Protein AF-A0A261BEY6-F1 (afdb_monomer)

pLDDT: mean 80.37, std 12.98, range [45.97, 94.19]

Structure (mmCIF, N/CA/C/O backbone):
data_AF-A0A261BEY6-F1
#
_entry.id   AF-A0A261BEY6-F1
#
loop_
_atom_site.group_PDB
_atom_site.id
_atom_site.type_symbol
_atom_site.label_atom_id
_atom_site.label_alt_id
_atom_site.label_comp_id
_atom_site.label_asym_id
_atom_site.label_entity_id
_atom_site.label_seq_id
_atom_site.pdbx_PDB_ins_code
_atom_site.Cartn_x
_atom_site.Cartn_y
_atom_site.Cartn_z
_atom_site.occupancy
_atom_site.B_iso_or_equiv
_atom_site.auth_seq_id
_atom_site.auth_comp_id
_atom_site.auth_asym_id
_atom_site.auth_atom_id
_atom_site.pdbx_PDB_model_num
ATOM 1 N N . MET A 1 1 ? -3.373 -12.268 23.195 1.00 57.97 1 MET A N 1
ATOM 2 C CA . MET A 1 1 ? -2.615 -11.014 22.974 1.00 57.97 1 MET A CA 1
ATOM 3 C C . MET A 1 1 ? -1.355 -11.220 22.127 1.00 57.97 1 MET A C 1
ATOM 5 O O . MET A 1 1 ? -1.166 -10.446 21.202 1.00 57.97 1 MET A O 1
ATOM 9 N N . HIS A 1 2 ? -0.559 -12.280 22.334 1.00 72.69 2 HIS A N 1
ATOM 10 C CA . HIS A 1 2 ? 0.654 -12.537 21.528 1.00 72.69 2 HIS A CA 1
ATOM 11 C C . HIS A 1 2 ? 0.420 -12.769 20.025 1.00 72.69 2 HIS A C 1
ATOM 13 O O . HIS A 1 2 ? 1.142 -12.208 19.209 1.00 72.69 2 HIS A O 1
ATOM 19 N N . LYS A 1 3 ? -0.611 -13.535 19.634 1.00 75.81 3 LYS A N 1
ATOM 20 C CA . LYS A 1 3 ? -0.891 -13.818 18.211 1.00 75.81 3 LYS A CA 1
ATOM 21 C C . LYS A 1 3 ? -1.160 -12.552 17.384 1.00 75.81 3 LYS A C 1
ATOM 23 O O . LYS A 1 3 ? -0.671 -12.435 16.272 1.00 75.81 3 LYS 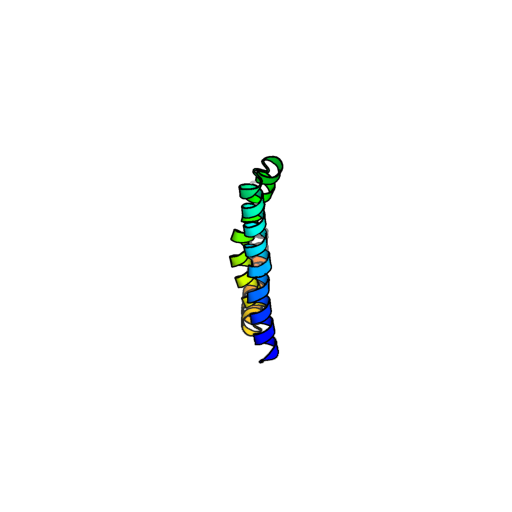A O 1
ATOM 28 N N . THR A 1 4 ? -1.890 -11.585 17.937 1.00 75.19 4 THR A N 1
ATOM 29 C CA . THR A 1 4 ? -2.201 -10.318 17.254 1.00 75.19 4 THR A CA 1
ATOM 30 C C . THR A 1 4 ? -0.961 -9.442 17.079 1.00 75.19 4 THR A C 1
ATOM 32 O O . THR A 1 4 ? -0.780 -8.850 16.023 1.00 75.19 4 THR A O 1
ATOM 35 N N . ALA A 1 5 ? -0.078 -9.404 18.082 1.00 78.62 5 ALA A N 1
ATOM 36 C CA . ALA A 1 5 ? 1.193 -8.691 17.981 1.00 78.62 5 ALA A CA 1
ATOM 37 C C . ALA A 1 5 ? 2.111 -9.312 16.915 1.00 78.62 5 ALA A C 1
ATOM 39 O O . ALA A 1 5 ? 2.681 -8.584 16.110 1.00 78.62 5 ALA A O 1
ATOM 40 N N . LEU A 1 6 ? 2.184 -10.648 16.852 1.00 81.75 6 LEU A N 1
ATOM 41 C CA . LEU A 1 6 ? 2.938 -11.360 15.815 1.00 81.75 6 LEU A CA 1
ATOM 42 C C . LEU A 1 6 ? 2.394 -11.093 14.408 1.00 81.75 6 LEU A C 1
ATOM 44 O O . LEU A 1 6 ? 3.170 -10.844 13.495 1.00 81.75 6 LEU A O 1
ATOM 48 N N . ILE A 1 7 ? 1.069 -11.084 14.238 1.00 81.81 7 ILE A N 1
ATOM 49 C CA . ILE A 1 7 ? 0.443 -10.742 12.952 1.00 81.81 7 ILE A CA 1
ATOM 50 C C . ILE A 1 7 ? 0.744 -9.285 12.576 1.00 81.81 7 ILE A C 1
ATOM 52 O O . ILE A 1 7 ? 1.067 -9.006 11.427 1.00 81.81 7 ILE A O 1
ATOM 56 N N . SER A 1 8 ? 0.700 -8.359 13.539 1.00 82.00 8 SER A N 1
ATOM 57 C CA . SER A 1 8 ? 1.077 -6.958 13.312 1.00 82.00 8 SER A CA 1
ATOM 58 C C . SER A 1 8 ? 2.512 -6.822 12.819 1.00 82.00 8 SER A C 1
ATOM 60 O O . SER A 1 8 ? 2.766 -6.093 11.866 1.00 82.00 8 SER A O 1
ATOM 62 N N . LEU A 1 9 ? 3.433 -7.527 13.476 1.00 85.25 9 LEU A N 1
ATOM 63 C CA . LEU A 1 9 ? 4.851 -7.534 13.141 1.00 85.25 9 LEU A CA 1
ATOM 64 C C . LEU A 1 9 ? 5.075 -8.113 11.739 1.00 85.25 9 LEU A C 1
ATOM 66 O O . LEU A 1 9 ? 5.787 -7.521 10.936 1.00 85.25 9 LEU A O 1
ATOM 70 N N . ALA A 1 10 ? 4.418 -9.233 11.423 1.00 86.56 10 ALA A N 1
ATOM 71 C CA . ALA A 1 10 ? 4.494 -9.856 10.107 1.00 86.56 10 ALA A CA 1
ATOM 72 C C . ALA A 1 10 ? 4.003 -8.904 9.007 1.00 86.56 10 ALA A C 1
ATOM 74 O O . ALA A 1 10 ? 4.692 -8.708 8.011 1.00 86.56 10 ALA A O 1
ATOM 75 N N . MET A 1 11 ? 2.860 -8.242 9.208 1.00 83.69 11 MET A N 1
ATOM 76 C CA . MET A 1 11 ? 2.345 -7.275 8.236 1.00 83.69 11 MET A CA 1
ATOM 77 C C . MET A 1 11 ? 3.272 -6.061 8.088 1.00 83.69 11 MET A C 1
ATOM 79 O O . MET A 1 11 ? 3.503 -5.605 6.975 1.00 83.69 11 MET A O 1
ATOM 83 N N . GLN A 1 12 ? 3.863 -5.570 9.181 1.00 86.38 12 GLN A N 1
ATOM 84 C CA . GLN A 1 12 ? 4.843 -4.477 9.140 1.00 86.38 12 GLN A CA 1
ATOM 85 C C . GLN A 1 12 ? 6.137 -4.841 8.403 1.00 86.38 12 GLN A C 1
ATOM 87 O O . GLN A 1 12 ? 6.816 -3.931 7.945 1.00 86.38 12 GLN A O 1
ATOM 92 N N . LEU A 1 13 ? 6.459 -6.130 8.270 1.00 86.31 13 LEU A N 1
ATOM 93 C CA . LEU A 1 13 ? 7.590 -6.641 7.488 1.00 86.31 13 LEU A CA 1
ATOM 94 C C . LEU A 1 13 ? 7.228 -6.848 6.010 1.00 86.31 13 LEU A C 1
ATOM 96 O O . LEU A 1 13 ? 8.000 -6.499 5.122 1.00 86.31 13 LEU A O 1
ATOM 100 N N . VAL A 1 14 ? 6.036 -7.383 5.741 1.00 89.38 14 VAL A N 1
ATOM 101 C CA . VAL A 1 14 ? 5.569 -7.670 4.375 1.00 89.38 14 VAL A CA 1
ATOM 102 C C . VAL A 1 14 ? 5.299 -6.387 3.588 1.00 89.38 14 VAL A C 1
ATOM 104 O O . VAL A 1 14 ? 5.666 -6.294 2.423 1.00 89.38 14 VAL A O 1
ATOM 107 N N . ILE A 1 15 ? 4.686 -5.383 4.216 1.00 89.50 15 ILE A N 1
ATOM 108 C CA . ILE A 1 15 ? 4.310 -4.119 3.564 1.00 89.50 15 ILE A CA 1
ATOM 109 C C . ILE A 1 15 ? 5.522 -3.370 2.966 1.00 89.50 15 ILE A C 1
ATOM 111 O O . ILE A 1 15 ? 5.450 -3.034 1.786 1.00 89.50 15 ILE A O 1
ATOM 115 N N . PRO A 1 16 ? 6.645 -3.150 3.681 1.00 87.88 16 PRO A N 1
ATOM 116 C CA . PRO A 1 16 ? 7.859 -2.581 3.083 1.00 87.88 16 PRO A CA 1
ATOM 117 C C . PRO A 1 16 ? 8.493 -3.524 2.069 1.00 87.88 16 PRO A C 1
ATOM 119 O O . PRO A 1 16 ? 8.969 -3.066 1.034 1.00 87.88 16 PRO A O 1
ATOM 122 N N . GLY A 1 17 ? 8.447 -4.835 2.322 1.00 87.81 17 GLY A N 1
ATOM 123 C CA . GLY A 1 17 ? 8.936 -5.830 1.372 1.00 87.81 17 GLY A CA 1
ATOM 124 C C . GLY A 1 17 ? 8.271 -5.712 0.000 1.00 87.81 17 GLY A C 1
ATOM 125 O O . GLY A 1 17 ? 8.941 -5.795 -1.017 1.00 87.81 17 GLY A O 1
ATOM 126 N N . VAL A 1 18 ? 6.966 -5.456 -0.049 1.00 88.00 18 VAL A N 1
ATOM 127 C CA . VAL A 1 18 ? 6.246 -5.338 -1.324 1.00 88.00 18 VAL A CA 1
ATOM 128 C C . VAL A 1 18 ? 6.275 -3.911 -1.867 1.00 88.00 18 VAL A C 1
ATOM 130 O O . VAL A 1 18 ? 6.539 -3.715 -3.046 1.00 88.00 18 VAL A O 1
ATOM 133 N N . LEU A 1 19 ? 6.008 -2.905 -1.033 1.00 89.19 19 LEU A N 1
ATOM 134 C CA . LEU A 1 19 ? 5.806 -1.529 -1.503 1.00 89.19 19 LEU A CA 1
ATOM 135 C C . LEU A 1 19 ? 7.096 -0.717 -1.647 1.00 89.19 19 LEU A C 1
ATOM 137 O O . LEU A 1 19 ? 7.054 0.343 -2.261 1.00 89.19 19 LEU A O 1
ATOM 141 N N . ILE A 1 20 ? 8.217 -1.166 -1.074 1.00 91.56 20 ILE A N 1
ATOM 142 C CA . ILE A 1 20 ? 9.512 -0.477 -1.190 1.00 91.56 20 ILE A CA 1
ATOM 143 C C . ILE A 1 20 ? 10.484 -1.289 -2.035 1.00 91.56 20 ILE A C 1
ATOM 145 O O . ILE A 1 20 ? 11.061 -0.742 -2.970 1.00 91.56 20 ILE A O 1
ATOM 149 N N . ILE A 1 21 ? 10.671 -2.575 -1.728 1.00 91.69 21 ILE A N 1
ATOM 150 C CA . ILE A 1 21 ? 11.711 -3.371 -2.397 1.00 91.69 21 ILE A CA 1
ATOM 151 C C . ILE A 1 21 ? 11.366 -3.575 -3.878 1.00 91.69 21 ILE A C 1
ATOM 153 O O . ILE A 1 21 ? 12.195 -3.287 -4.732 1.00 91.69 21 ILE A O 1
ATOM 157 N N . VAL A 1 22 ? 10.125 -3.956 -4.204 1.00 90.50 22 VAL A N 1
ATOM 158 C CA . VAL A 1 22 ? 9.729 -4.235 -5.598 1.00 90.50 22 VAL A CA 1
ATOM 159 C C . VAL A 1 22 ? 9.864 -3.011 -6.524 1.00 90.50 22 VAL A C 1
ATOM 161 O O . VAL A 1 22 ? 10.472 -3.157 -7.584 1.00 90.50 22 VAL A O 1
ATOM 164 N N . PRO A 1 23 ? 9.371 -1.802 -6.174 1.00 91.31 23 PRO A N 1
ATOM 165 C CA . PRO A 1 23 ? 9.580 -0.618 -7.014 1.00 91.31 23 PRO A CA 1
ATOM 166 C C . PRO A 1 23 ? 11.053 -0.224 -7.155 1.00 91.31 23 PRO A C 1
ATOM 168 O O . PRO A 1 23 ? 11.478 0.198 -8.228 1.00 91.31 23 PRO A O 1
ATOM 171 N N . MET A 1 24 ? 11.845 -0.380 -6.088 1.00 91.81 24 MET A N 1
ATOM 172 C CA . MET A 1 24 ? 13.277 -0.072 -6.120 1.00 91.81 24 MET A CA 1
ATOM 173 C C . MET A 1 24 ? 14.045 -1.033 -7.029 1.00 91.81 24 MET A C 1
ATOM 175 O O . MET A 1 24 ? 14.854 -0.581 -7.838 1.00 91.81 24 MET A O 1
ATOM 179 N N . ASP A 1 25 ? 13.752 -2.332 -6.954 1.00 92.06 25 ASP A N 1
ATOM 180 C CA . ASP A 1 25 ? 14.356 -3.345 -7.821 1.00 92.06 25 ASP A CA 1
ATOM 181 C C . ASP A 1 25 ? 13.974 -3.119 -9.288 1.00 92.06 25 ASP A C 1
ATOM 183 O O . ASP A 1 25 ? 14.820 -3.206 -10.179 1.00 92.06 25 ASP A O 1
ATOM 187 N N . LEU A 1 26 ? 12.711 -2.764 -9.550 1.00 91.31 26 LEU A N 1
ATOM 188 C CA . LEU A 1 26 ? 12.239 -2.428 -10.891 1.00 91.31 26 LEU A CA 1
ATOM 189 C C . LEU A 1 26 ? 12.938 -1.173 -11.434 1.00 91.31 26 LEU A C 1
ATOM 191 O O . LEU A 1 26 ? 13.387 -1.164 -12.580 1.00 91.31 26 LEU A O 1
ATOM 195 N N . CYS A 1 27 ? 13.104 -0.140 -10.608 1.00 92.06 27 CYS A N 1
ATOM 196 C CA . CYS A 1 27 ? 13.844 1.058 -10.987 1.00 92.06 27 CYS A CA 1
ATOM 197 C C . CYS A 1 27 ? 15.319 0.742 -11.277 1.00 92.06 27 CYS A C 1
ATOM 199 O O . CYS A 1 27 ? 15.862 1.191 -12.286 1.00 92.06 27 CYS A O 1
ATOM 201 N N . MET A 1 28 ? 15.962 -0.074 -10.438 1.00 92.56 28 MET A N 1
ATOM 202 C CA . MET A 1 28 ? 17.347 -0.506 -10.635 1.00 92.56 28 MET A CA 1
ATOM 203 C C . MET A 1 28 ? 17.511 -1.320 -11.925 1.00 92.56 28 MET A C 1
ATOM 205 O O . MET A 1 28 ? 18.460 -1.093 -12.674 1.00 92.56 28 MET A O 1
ATOM 209 N N . PHE A 1 29 ? 16.570 -2.215 -12.230 1.00 93.12 29 PHE A N 1
ATOM 210 C CA . PHE A 1 29 ? 16.560 -2.979 -13.477 1.00 93.12 29 PHE A CA 1
ATOM 211 C C . PHE A 1 29 ? 16.483 -2.068 -14.707 1.00 93.12 29 PHE A C 1
ATOM 213 O O . PHE A 1 29 ? 17.275 -2.226 -15.637 1.00 93.12 29 PHE A O 1
ATOM 220 N N . VAL A 1 30 ? 15.570 -1.092 -14.709 1.00 92.56 30 VAL A N 1
ATOM 221 C CA . VAL A 1 30 ? 15.406 -0.149 -15.828 1.00 92.56 30 VAL A CA 1
ATOM 222 C C . VAL A 1 30 ? 16.658 0.702 -16.035 1.00 92.56 30 VAL A C 1
ATOM 224 O O . VAL A 1 30 ? 17.068 0.906 -17.176 1.00 92.56 30 VAL A O 1
ATOM 227 N N . VAL A 1 31 ? 17.301 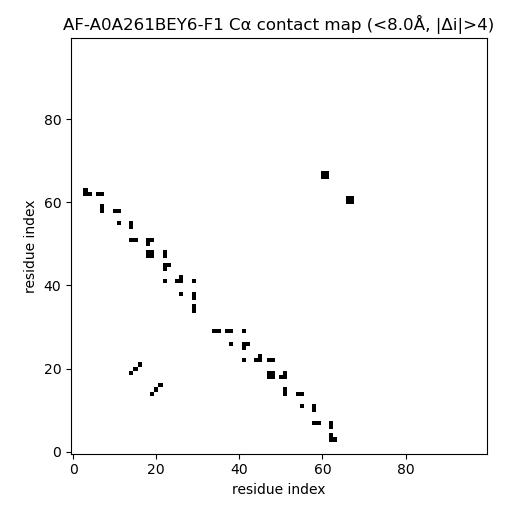1.144 -14.950 1.00 91.31 31 VAL A N 1
ATOM 228 C CA . VAL A 1 31 ? 18.551 1.918 -15.011 1.00 91.31 31 VAL A CA 1
ATOM 229 C C . VAL A 1 31 ? 19.703 1.084 -15.575 1.00 91.31 31 VAL A C 1
ATOM 231 O O . VAL A 1 31 ? 20.439 1.570 -16.425 1.00 91.31 31 VAL A O 1
ATOM 234 N N . LEU A 1 32 ? 19.858 -0.172 -15.144 1.00 94.19 32 LEU A N 1
ATOM 235 C CA . LEU A 1 32 ? 20.954 -1.038 -15.599 1.00 94.19 32 LEU A CA 1
ATOM 236 C C . LEU A 1 32 ? 20.791 -1.533 -17.041 1.00 94.19 32 LEU A C 1
ATOM 238 O O . LEU A 1 32 ? 21.784 -1.808 -17.707 1.00 94.19 32 LEU A O 1
ATOM 242 N N . THR A 1 33 ? 19.552 -1.691 -17.505 1.00 91.94 33 THR A N 1
ATOM 243 C CA . THR A 1 33 ? 19.244 -2.203 -18.851 1.00 91.94 33 THR A CA 1
ATOM 244 C C . THR A 1 33 ? 18.999 -1.101 -19.880 1.00 91.94 33 THR A C 1
ATOM 246 O O . THR A 1 33 ? 18.752 -1.414 -21.042 1.00 91.94 33 THR A O 1
ATOM 249 N N . GLU A 1 34 ? 19.044 0.171 -19.463 1.00 88.94 34 GLU A N 1
ATOM 250 C CA . GLU A 1 34 ? 18.706 1.348 -20.280 1.00 88.94 34 GLU A CA 1
ATOM 251 C C . GLU A 1 34 ? 17.352 1.209 -21.005 1.00 88.94 34 GLU A C 1
ATOM 253 O O . GLU A 1 34 ? 17.135 1.704 -22.115 1.00 88.94 34 GLU A O 1
ATOM 258 N N . ALA A 1 35 ? 16.403 0.514 -20.371 1.00 86.81 35 ALA A N 1
ATOM 259 C CA . ALA A 1 35 ? 15.105 0.210 -20.952 1.00 86.81 35 ALA A CA 1
ATOM 260 C C . ALA A 1 35 ? 14.184 1.442 -20.919 1.00 86.81 35 ALA A C 1
ATOM 262 O O . ALA A 1 35 ? 13.278 1.540 -20.092 1.00 86.81 35 ALA A O 1
ATOM 263 N N . ASN A 1 36 ? 14.386 2.378 -21.850 1.00 86.25 36 ASN A N 1
ATOM 264 C CA . ASN A 1 36 ? 13.634 3.639 -21.923 1.00 86.25 36 ASN A CA 1
ATOM 265 C C . ASN A 1 36 ? 12.106 3.445 -21.962 1.00 86.25 36 ASN A C 1
ATOM 267 O O . ASN A 1 36 ? 11.373 4.252 -21.402 1.00 86.25 36 ASN A O 1
ATOM 271 N N . GLY A 1 37 ? 11.616 2.347 -22.552 1.00 89.00 37 GLY A N 1
ATOM 272 C CA . GLY A 1 37 ? 10.182 2.030 -22.594 1.00 89.00 37 GLY A CA 1
ATOM 273 C C . GLY A 1 37 ? 9.556 1.667 -21.240 1.00 89.00 37 GLY A C 1
ATOM 274 O O . GLY A 1 37 ? 8.337 1.653 -21.124 1.00 89.00 37 GLY A O 1
ATOM 275 N N . LEU A 1 38 ? 10.365 1.377 -20.217 1.00 89.38 38 LEU A N 1
ATOM 276 C CA . LEU A 1 38 ? 9.907 1.025 -18.868 1.00 89.38 38 LEU A CA 1
ATOM 277 C C . LEU A 1 38 ? 10.145 2.147 -17.845 1.00 89.38 38 LEU A C 1
ATOM 279 O O . LEU A 1 38 ? 9.815 1.978 -16.673 1.00 89.38 38 LEU A O 1
ATOM 283 N N . GLN A 1 39 ? 10.695 3.294 -18.258 1.00 89.75 39 GLN A N 1
ATOM 284 C CA . GLN A 1 39 ? 10.975 4.415 -17.352 1.00 89.75 39 GLN A CA 1
ATOM 285 C C . GLN A 1 39 ? 9.709 5.046 -16.772 1.00 89.75 39 GLN A C 1
ATOM 287 O O . GLN A 1 39 ? 9.696 5.399 -15.593 1.00 89.75 39 GLN A O 1
ATOM 292 N N . GLU A 1 40 ? 8.645 5.159 -17.570 1.00 90.50 40 GLU A N 1
ATOM 293 C CA . GLU A 1 40 ? 7.346 5.656 -17.102 1.00 90.50 40 GLU A CA 1
ATOM 294 C C . GLU A 1 40 ? 6.795 4.744 -15.999 1.00 90.50 40 GLU A C 1
ATOM 296 O O . GLU A 1 40 ? 6.533 5.202 -14.891 1.00 90.50 40 GLU A O 1
ATOM 301 N N . LEU A 1 41 ? 6.773 3.430 -16.248 1.00 90.25 41 LEU A N 1
ATOM 302 C CA . LEU A 1 41 ? 6.351 2.426 -15.268 1.00 90.25 41 LEU A CA 1
ATOM 303 C C . LEU A 1 41 ? 7.203 2.472 -13.988 1.00 90.25 41 LEU A C 1
ATOM 305 O O . LEU A 1 41 ? 6.668 2.395 -12.882 1.00 90.25 41 LEU A O 1
ATOM 309 N N . ALA A 1 42 ? 8.526 2.599 -14.123 1.00 89.81 42 ALA A N 1
ATOM 310 C CA . ALA A 1 42 ? 9.429 2.709 -12.981 1.00 89.81 42 ALA A CA 1
ATOM 311 C C . ALA A 1 42 ? 9.154 3.966 -12.155 1.00 89.81 42 ALA A C 1
ATOM 313 O O . ALA A 1 42 ? 9.111 3.900 -10.925 1.00 89.81 42 ALA A O 1
ATOM 314 N N . THR A 1 43 ? 8.894 5.086 -12.821 1.00 90.19 43 THR A N 1
ATOM 315 C CA . THR A 1 43 ? 8.577 6.356 -12.165 1.00 90.19 43 THR A CA 1
ATOM 316 C C . THR A 1 43 ? 7.229 6.283 -11.452 1.00 90.19 43 THR A C 1
ATOM 318 O O . THR A 1 43 ? 7.146 6.634 -10.277 1.00 90.19 43 THR A O 1
ATOM 321 N N . ASP A 1 44 ? 6.199 5.736 -12.093 1.00 92.69 44 ASP A N 1
ATOM 322 C CA . ASP A 1 44 ? 4.877 5.563 -11.483 1.00 92.69 44 ASP A CA 1
ATOM 323 C C . ASP A 1 44 ? 4.912 4.602 -10.291 1.00 92.69 44 ASP A C 1
ATOM 325 O O . ASP A 1 44 ? 4.248 4.823 -9.274 1.00 92.69 44 ASP A O 1
ATOM 329 N N . SER A 1 45 ? 5.748 3.561 -10.355 1.00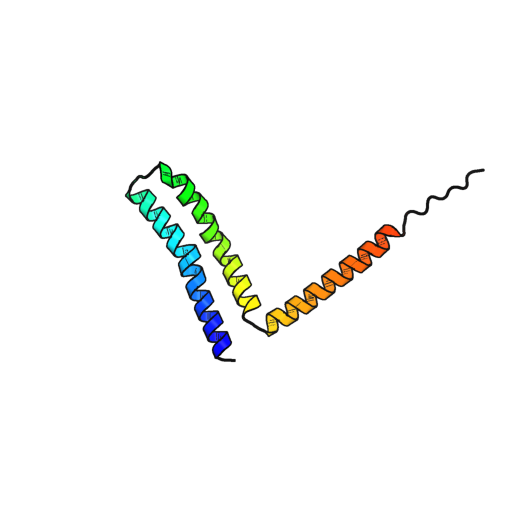 91.19 45 SER A N 1
ATOM 330 C CA . SER A 1 45 ? 5.919 2.618 -9.248 1.00 91.19 45 SER A CA 1
ATOM 331 C C . SER A 1 45 ? 6.467 3.279 -7.973 1.00 91.19 45 SER A C 1
ATOM 333 O O . SER A 1 45 ? 6.189 2.801 -6.871 1.00 91.19 45 SER A O 1
ATOM 335 N N . MET A 1 46 ? 7.141 4.435 -8.073 1.00 91.25 46 MET A N 1
ATOM 336 C CA . MET A 1 46 ? 7.590 5.202 -6.902 1.00 91.25 46 MET A CA 1
ATOM 337 C C . MET A 1 46 ? 6.430 5.734 -6.054 1.00 91.25 46 MET A C 1
ATOM 339 O O . MET A 1 46 ? 6.599 5.966 -4.854 1.00 91.25 46 MET A O 1
ATOM 343 N N . PHE A 1 47 ? 5.222 5.857 -6.615 1.00 91.31 47 PHE A N 1
ATOM 344 C CA . PHE A 1 47 ? 4.031 6.151 -5.819 1.00 9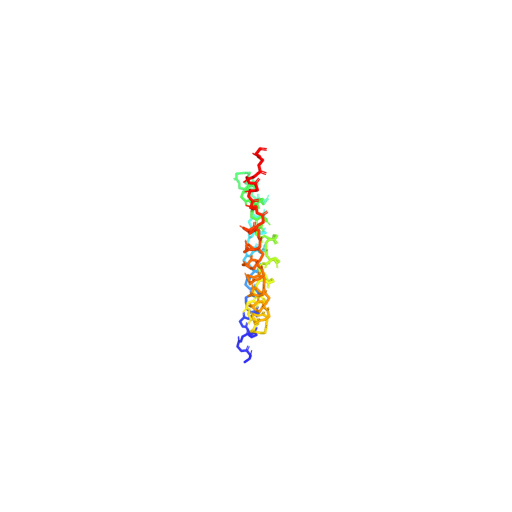1.31 47 PHE A CA 1
ATOM 345 C C . PHE A 1 47 ? 3.783 5.076 -4.748 1.00 91.31 47 PHE A C 1
ATOM 347 O O . PHE A 1 47 ? 3.398 5.402 -3.621 1.00 91.31 47 PHE A O 1
ATOM 354 N N . MET A 1 48 ? 4.068 3.802 -5.049 1.00 89.12 48 MET A N 1
ATOM 355 C CA . MET A 1 48 ? 3.955 2.719 -4.067 1.00 89.12 48 MET A CA 1
ATOM 356 C C . MET A 1 48 ? 4.904 2.940 -2.885 1.00 89.12 48 MET A C 1
ATOM 358 O O . MET A 1 48 ? 4.470 2.821 -1.735 1.00 89.12 48 MET A O 1
ATOM 362 N N . VAL A 1 49 ? 6.139 3.378 -3.155 1.00 92.38 49 VAL A N 1
ATOM 363 C CA . VAL A 1 49 ? 7.144 3.713 -2.132 1.00 92.38 49 VAL A CA 1
ATOM 364 C C . VAL A 1 49 ? 6.648 4.841 -1.226 1.00 92.38 49 VAL A C 1
ATOM 366 O O . VAL A 1 49 ? 6.754 4.746 -0.003 1.00 92.38 49 VAL A O 1
ATOM 369 N N . GLY A 1 50 ? 6.036 5.884 -1.795 1.00 89.25 50 GLY A N 1
ATOM 370 C CA . GLY A 1 50 ? 5.443 6.976 -1.016 1.00 89.25 50 GLY A CA 1
ATOM 371 C C . GLY A 1 50 ? 4.246 6.527 -0.165 1.00 89.25 50 GLY A C 1
ATOM 372 O O . GLY A 1 50 ? 4.153 6.845 1.027 1.00 89.25 50 GLY A O 1
ATOM 373 N N . SER A 1 51 ? 3.349 5.730 -0.753 1.00 90.31 51 SER A N 1
ATOM 374 C CA . SER A 1 51 ? 2.117 5.247 -0.108 1.00 90.31 51 SER A CA 1
ATOM 375 C C . SER A 1 51 ? 2.361 4.254 1.040 1.00 90.31 51 SER A C 1
ATOM 377 O O . SER A 1 51 ? 1.506 4.080 1.915 1.00 90.31 51 SER A O 1
ATOM 379 N N . HIS A 1 52 ? 3.544 3.635 1.089 1.00 90.44 52 HIS A N 1
ATOM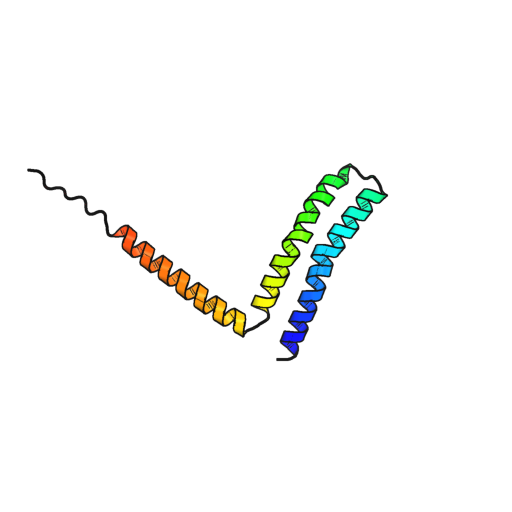 380 C CA . HIS A 1 52 ? 3.929 2.658 2.104 1.00 90.44 52 HIS A CA 1
ATOM 381 C C . HIS A 1 52 ? 3.742 3.172 3.542 1.00 90.44 52 HIS A C 1
ATOM 383 O O . HIS A 1 52 ? 3.224 2.453 4.401 1.00 90.44 52 HIS A O 1
ATOM 389 N N . SER A 1 53 ? 4.115 4.428 3.801 1.00 87.62 53 SER A N 1
ATOM 390 C CA . SER A 1 53 ? 3.992 5.054 5.125 1.00 87.62 53 SER A CA 1
ATOM 391 C C . SER A 1 53 ? 2.533 5.130 5.604 1.00 87.62 53 SER A C 1
ATOM 393 O O . SER A 1 53 ? 2.232 4.831 6.764 1.00 87.62 53 SER A O 1
ATOM 395 N N . MET A 1 54 ? 1.601 5.433 4.695 1.00 89.62 54 MET A N 1
ATOM 396 C CA . MET A 1 54 ? 0.160 5.460 4.966 1.00 89.62 54 MET 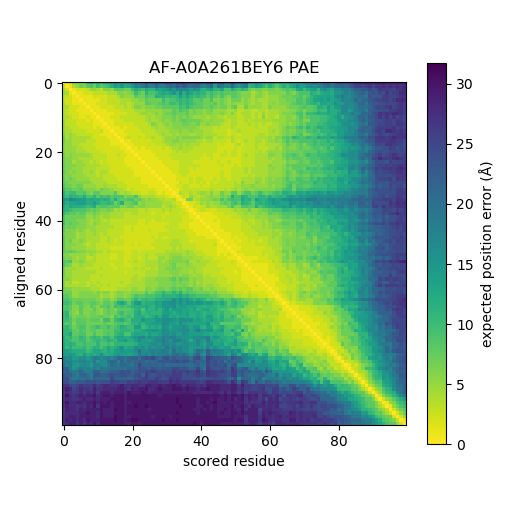A CA 1
ATOM 397 C C . MET A 1 54 ? -0.393 4.046 5.185 1.00 89.62 54 MET A C 1
ATOM 399 O O . MET A 1 54 ? -1.213 3.823 6.084 1.00 89.62 54 MET A O 1
ATOM 403 N N . CYS A 1 55 ? 0.090 3.073 4.409 1.00 87.56 55 CYS A N 1
ATOM 404 C CA . CYS A 1 55 ? -0.296 1.670 4.541 1.00 87.56 55 CYS A CA 1
ATOM 405 C C . CYS A 1 55 ? 0.143 1.088 5.897 1.00 87.56 55 CYS A C 1
ATOM 407 O O . CYS A 1 55 ? -0.666 0.485 6.608 1.00 87.56 55 CYS A O 1
ATOM 409 N N . GLN A 1 56 ? 1.383 1.351 6.327 1.00 87.25 56 GLN A N 1
ATOM 410 C CA . GLN A 1 56 ? 1.876 0.927 7.641 1.00 87.25 56 GLN A CA 1
ATOM 411 C C . GLN A 1 56 ? 1.067 1.527 8.796 1.00 87.25 56 GLN A C 1
ATOM 413 O O . GLN A 1 56 ? 0.689 0.801 9.722 1.00 87.25 56 GLN A O 1
ATOM 418 N N . CYS A 1 57 ? 0.750 2.824 8.730 1.00 86.50 57 CYS A N 1
ATOM 419 C CA . CYS A 1 57 ? -0.094 3.477 9.732 1.00 86.50 57 CYS A CA 1
ATOM 420 C C . CYS A 1 57 ? -1.481 2.817 9.808 1.00 86.50 57 CYS A C 1
ATOM 422 O O . CYS A 1 57 ? -1.958 2.475 10.893 1.00 86.50 57 CYS A O 1
ATOM 424 N N . THR A 1 58 ? -2.104 2.571 8.653 1.00 86.19 58 THR A N 1
ATOM 425 C CA . THR A 1 58 ? -3.417 1.915 8.547 1.00 86.19 58 THR A CA 1
ATOM 426 C C . THR A 1 58 ? -3.413 0.532 9.193 1.00 86.19 58 THR A C 1
ATOM 428 O O . THR A 1 58 ? -4.277 0.211 10.013 1.00 86.19 58 THR A O 1
ATOM 431 N N . VAL A 1 59 ? -2.406 -0.284 8.884 1.00 84.88 59 VAL A N 1
ATOM 432 C CA . VAL A 1 59 ? -2.294 -1.647 9.413 1.00 84.88 59 VAL A CA 1
ATOM 433 C C . VAL A 1 59 ? -2.047 -1.655 10.917 1.00 84.88 59 VAL A C 1
ATOM 435 O O . VAL A 1 59 ? -2.644 -2.469 11.625 1.00 84.88 59 VAL A O 1
ATOM 438 N N . MET A 1 60 ? -1.254 -0.720 11.442 1.00 84.75 60 MET A N 1
ATOM 439 C CA . MET A 1 60 ? -1.069 -0.570 12.887 1.00 84.75 60 MET A CA 1
ATOM 440 C C . MET A 1 60 ? -2.393 -0.237 13.598 1.00 84.75 60 MET A C 1
ATOM 442 O O . MET A 1 60 ? -2.727 -0.856 14.615 1.00 84.75 60 MET A O 1
ATOM 446 N N . ILE A 1 61 ? -3.177 0.690 13.038 1.00 83.69 61 ILE A N 1
ATOM 447 C CA . ILE A 1 61 ? -4.488 1.088 13.572 1.00 83.69 61 ILE A CA 1
ATOM 448 C C . ILE A 1 61 ? -5.476 -0.087 13.536 1.00 83.69 61 ILE A C 1
ATOM 450 O O . ILE A 1 61 ? -6.193 -0.320 14.512 1.00 83.69 61 ILE A O 1
ATOM 454 N N . MET A 1 62 ? -5.510 -0.857 12.442 1.00 77.06 62 MET A N 1
ATOM 455 C CA . MET A 1 62 ? -6.419 -2.000 12.297 1.00 77.06 62 MET A CA 1
ATOM 456 C C . MET A 1 62 ? -6.010 -3.213 13.139 1.00 77.0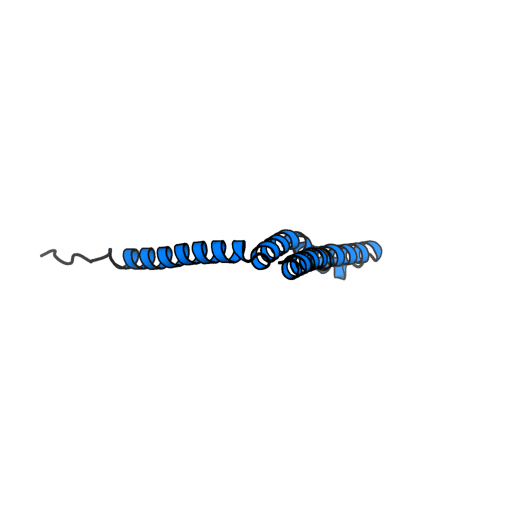6 62 MET A C 1
ATOM 458 O O . MET A 1 62 ? -6.879 -3.950 13.610 1.00 77.06 62 MET A O 1
ATOM 462 N N . SER A 1 63 ? -4.713 -3.434 13.344 1.00 77.25 63 SER A N 1
ATOM 463 C CA . SER A 1 63 ? -4.183 -4.576 14.095 1.00 77.25 63 SER A CA 1
ATOM 464 C C . SER A 1 63 ? -4.469 -4.467 15.598 1.00 77.25 63 SER A C 1
ATOM 466 O O . SER A 1 63 ? -4.770 -5.461 16.267 1.00 77.25 63 SER A O 1
ATOM 468 N N . ASN A 1 64 ? -4.469 -3.250 16.148 1.00 78.69 64 ASN A N 1
ATOM 469 C CA . ASN A 1 64 ? -4.692 -3.040 17.573 1.00 78.69 64 ASN A CA 1
ATOM 470 C C . ASN A 1 64 ? -6.175 -2.788 17.912 1.00 78.69 64 ASN A C 1
ATOM 472 O O . ASN A 1 64 ? -6.784 -1.786 17.534 1.00 78.69 64 ASN A O 1
ATOM 476 N N . ALA A 1 65 ? -6.756 -3.676 18.724 1.00 73.31 65 ALA A N 1
ATOM 477 C CA . ALA A 1 65 ? -8.158 -3.602 19.134 1.00 73.31 65 ALA A CA 1
ATOM 478 C C . ALA A 1 65 ? -8.529 -2.322 19.911 1.00 73.31 65 ALA A C 1
ATOM 480 O O . ALA A 1 65 ? -9.680 -1.888 19.822 1.00 73.31 65 ALA A O 1
ATOM 481 N N . ARG A 1 66 ? -7.592 -1.697 20.646 1.00 75.06 66 ARG A N 1
ATOM 482 C CA . ARG A 1 66 ? -7.853 -0.405 21.308 1.00 75.06 66 ARG A CA 1
ATOM 483 C C . ARG A 1 66 ? -7.982 0.728 20.295 1.00 75.06 66 ARG A C 1
ATOM 485 O O . ARG A 1 66 ? -8.916 1.516 20.403 1.00 75.06 66 ARG A O 1
ATOM 492 N N . TYR A 1 67 ? -7.099 0.773 19.298 1.00 75.88 67 TYR A N 1
ATOM 493 C CA . TYR A 1 67 ? -7.144 1.799 18.254 1.00 75.88 67 TYR A CA 1
ATOM 494 C C . TYR A 1 67 ? -8.438 1.716 17.445 1.00 75.88 67 TYR A C 1
ATOM 496 O O . TYR A 1 67 ? -9.096 2.734 17.256 1.00 75.88 67 TYR A O 1
ATOM 504 N N . ARG A 1 68 ? -8.886 0.508 17.077 1.00 79.00 68 ARG A N 1
ATOM 505 C CA . ARG A 1 68 ? -10.179 0.323 16.394 1.00 79.00 68 ARG A CA 1
ATOM 506 C C . ARG A 1 68 ? -11.377 0.833 17.197 1.00 79.00 68 ARG A C 1
ATOM 508 O O . ARG A 1 68 ? -12.298 1.390 16.609 1.00 79.00 68 ARG A O 1
ATOM 515 N N . ARG A 1 69 ? -11.386 0.649 18.525 1.00 81.38 69 ARG A N 1
ATOM 516 C CA . ARG A 1 69 ? -12.465 1.169 19.386 1.00 81.38 69 ARG A CA 1
ATOM 517 C C . ARG A 1 69 ? -12.491 2.694 19.383 1.00 81.38 69 ARG A C 1
ATOM 519 O O . ARG A 1 69 ? -13.534 3.267 19.097 1.00 81.38 69 ARG A O 1
ATOM 526 N N . VAL A 1 70 ? -11.339 3.331 19.593 1.00 83.69 70 VAL A N 1
ATOM 527 C CA . VAL A 1 70 ? -11.220 4.799 19.576 1.00 83.69 70 VAL A CA 1
ATOM 528 C C . VAL A 1 70 ? -11.594 5.373 18.207 1.00 83.69 70 VAL A C 1
ATOM 530 O O . VAL A 1 70 ? -12.302 6.376 18.131 1.00 83.69 70 VAL A O 1
ATOM 533 N N . LEU A 1 71 ? -11.165 4.723 17.120 1.00 84.25 71 LEU A N 1
ATOM 534 C CA . LEU A 1 71 ? -11.513 5.130 15.760 1.00 84.25 71 LEU A CA 1
ATOM 535 C C . LEU A 1 71 ? -13.025 5.029 15.526 1.00 84.25 71 LEU A C 1
ATOM 537 O O . LEU A 1 71 ? -13.623 5.972 15.022 1.00 84.25 71 LEU A O 1
ATOM 541 N N . LYS A 1 72 ? -13.656 3.926 15.948 1.00 83.06 72 LYS A N 1
ATOM 542 C CA . LYS A 1 72 ? -15.107 3.725 15.833 1.00 83.06 72 LYS A CA 1
ATOM 543 C C . LYS A 1 72 ? -15.891 4.758 16.644 1.00 83.06 72 LYS A C 1
ATOM 545 O O . LYS A 1 72 ? -16.875 5.292 16.148 1.00 83.06 72 LYS A O 1
ATOM 550 N N . GLU A 1 73 ? -15.449 5.070 17.859 1.00 87.88 73 GLU A N 1
ATOM 551 C CA . GLU A 1 73 ? -16.077 6.091 18.705 1.00 87.88 73 GLU A CA 1
ATOM 552 C C . GLU A 1 73 ? -15.974 7.492 18.093 1.00 87.88 73 GLU A C 1
ATOM 554 O O . GLU A 1 73 ? -16.961 8.228 18.067 1.00 87.88 73 GLU A O 1
ATOM 559 N N . LYS A 1 74 ? -14.802 7.864 17.564 1.00 83.44 74 LYS A N 1
ATOM 560 C CA . LYS A 1 74 ? -14.609 9.154 16.885 1.00 83.44 74 LYS A CA 1
ATOM 561 C C . LYS A 1 74 ? -15.387 9.231 15.572 1.00 83.44 74 LYS A C 1
ATOM 563 O O . LYS A 1 74 ? -16.062 10.229 15.348 1.00 83.44 74 LYS A O 1
ATOM 568 N N . ALA A 1 75 ? -15.356 8.180 14.753 1.00 86.38 75 ALA A N 1
ATOM 569 C CA . ALA A 1 75 ? -16.115 8.107 13.507 1.00 86.38 75 ALA A CA 1
ATOM 570 C C . ALA A 1 75 ? -17.625 8.215 13.763 1.00 86.38 75 ALA A C 1
ATOM 572 O O . ALA A 1 75 ? -18.305 8.985 13.096 1.00 86.38 75 ALA A O 1
ATOM 573 N N . TRP A 1 76 ? -18.140 7.526 14.787 1.00 87.19 76 TRP A N 1
ATOM 574 C CA . TRP A 1 76 ? -19.547 7.618 15.179 1.00 87.19 76 TRP A CA 1
ATOM 575 C C . TRP A 1 76 ? -19.937 9.024 15.645 1.00 87.19 76 TRP A C 1
ATOM 577 O O . TRP A 1 76 ? -21.017 9.506 15.312 1.00 87.19 76 TRP A O 1
ATOM 587 N N . ARG A 1 77 ? -19.066 9.709 16.399 1.00 82.94 77 ARG A N 1
ATOM 588 C CA . ARG A 1 77 ? -19.311 11.102 16.804 1.00 82.94 77 ARG A CA 1
ATOM 589 C C . ARG A 1 77 ? -19.366 12.041 15.607 1.00 82.94 77 ARG A C 1
ATOM 591 O O . ARG A 1 77 ? -20.283 12.849 15.552 1.00 82.94 77 ARG A O 1
ATOM 598 N N . ILE A 1 78 ? -18.423 11.923 14.672 1.00 83.06 78 ILE A N 1
ATOM 599 C CA . ILE A 1 78 ? -18.390 12.753 13.459 1.00 83.06 78 ILE A CA 1
ATOM 600 C C . ILE A 1 78 ? -19.647 12.507 12.622 1.00 83.06 78 ILE A C 1
ATOM 602 O O . ILE A 1 78 ? -20.328 13.457 12.267 1.00 83.06 78 ILE A O 1
ATOM 606 N N . LEU A 1 79 ? -20.007 11.242 12.393 1.00 83.88 79 LEU A N 1
ATOM 607 C CA . LEU A 1 79 ? -21.179 10.876 11.596 1.00 83.88 79 LEU A CA 1
ATOM 608 C C . LEU A 1 79 ? -22.495 11.340 12.244 1.00 83.88 79 LEU A C 1
ATOM 610 O O . LEU A 1 79 ? -23.415 11.767 11.555 1.00 83.88 79 LEU A O 1
ATOM 614 N N . ARG A 1 80 ? -22.577 11.325 13.581 1.00 77.69 80 ARG A N 1
ATOM 615 C CA . ARG A 1 80 ? -23.726 11.876 14.315 1.00 77.69 80 ARG A CA 1
ATOM 616 C C . ARG A 1 80 ? -23.785 13.406 14.252 1.00 77.69 80 ARG A C 1
ATOM 618 O O . ARG A 1 80 ? -24.879 13.955 14.198 1.00 77.69 80 ARG A O 1
ATOM 625 N N . LEU A 1 81 ? -22.638 14.084 14.290 1.00 72.38 81 LEU A N 1
ATOM 626 C CA . LEU A 1 81 ? -22.553 15.540 14.138 1.00 72.38 81 LEU A CA 1
ATOM 627 C C . LEU A 1 81 ? -22.947 15.978 12.726 1.00 72.38 81 LEU A C 1
ATOM 629 O O . LEU A 1 81 ? -23.733 16.905 12.600 1.00 72.38 81 LEU A O 1
ATOM 633 N N . ASP A 1 82 ? -22.475 15.275 11.697 1.00 72.06 82 ASP A N 1
ATOM 634 C CA . ASP A 1 82 ? -22.830 15.545 10.301 1.00 72.06 82 ASP A CA 1
ATOM 635 C C . ASP A 1 82 ? -24.345 15.440 10.076 1.00 72.06 82 ASP A C 1
ATOM 637 O O . ASP A 1 82 ? -24.956 16.363 9.545 1.00 72.06 82 ASP A O 1
ATOM 641 N N . PHE A 1 83 ? -24.975 14.385 10.607 1.00 70.44 83 PHE A N 1
ATOM 642 C CA . PHE A 1 83 ? -26.42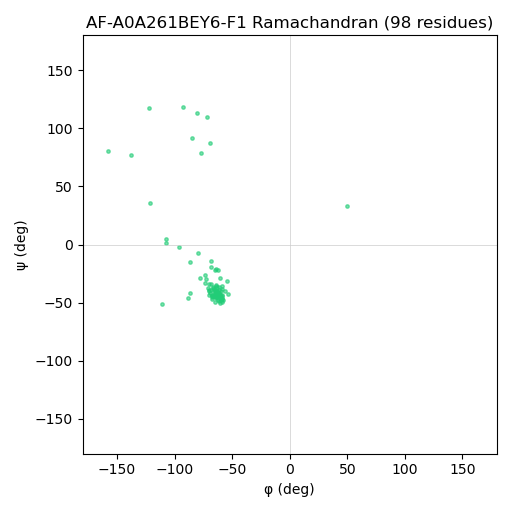9 14.210 10.560 1.00 70.44 83 PHE A CA 1
ATOM 643 C C . PHE A 1 83 ? -27.196 15.363 11.233 1.00 70.44 83 PHE A C 1
ATOM 645 O O . PHE A 1 83 ? -28.172 15.866 10.680 1.00 70.44 83 PHE A O 1
ATOM 652 N N . LEU A 1 84 ? -26.750 15.809 12.414 1.00 66.12 84 LEU A N 1
ATOM 653 C CA . LEU A 1 84 ? -27.396 16.908 13.144 1.00 66.12 84 LEU A CA 1
ATOM 654 C C . LEU A 1 84 ? -27.190 18.265 12.452 1.00 66.12 84 LEU A C 1
ATOM 656 O O . LEU A 1 84 ? -28.124 19.058 12.357 1.00 66.12 84 LEU A O 1
ATOM 660 N N . THR A 1 85 ? -25.995 18.520 11.918 1.00 63.50 85 THR A N 1
ATOM 661 C CA . THR A 1 85 ? -25.693 19.730 11.145 1.00 63.50 85 THR A C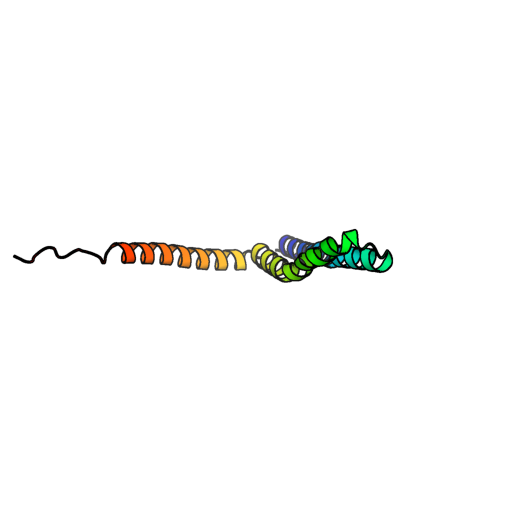A 1
ATOM 662 C C . THR A 1 85 ? -26.488 19.782 9.838 1.00 63.50 85 THR A C 1
ATOM 664 O O . THR A 1 85 ? -27.016 20.842 9.501 1.00 63.50 85 THR A O 1
ATOM 667 N N . ASN A 1 86 ? -26.650 18.655 9.137 1.00 59.25 86 ASN A N 1
ATOM 668 C CA . ASN A 1 86 ? -27.488 18.579 7.936 1.00 59.25 86 ASN A CA 1
ATOM 669 C C . ASN A 1 86 ? -28.958 18.910 8.246 1.00 59.25 86 ASN A C 1
ATOM 671 O O . ASN A 1 86 ? -29.622 19.595 7.470 1.00 59.25 86 ASN A O 1
ATOM 675 N N . GLN A 1 87 ? -29.454 18.491 9.415 1.00 58.66 87 GLN A N 1
ATOM 676 C CA . GLN A 1 87 ? -30.829 18.765 9.830 1.00 58.66 87 GLN A CA 1
ATOM 677 C C . GLN A 1 87 ? -31.084 20.260 10.115 1.00 58.66 87 GLN A C 1
ATOM 679 O O . GLN A 1 87 ? -32.171 20.760 9.832 1.00 58.66 87 GLN A O 1
ATOM 684 N N . GLN A 1 88 ? -30.093 20.997 10.629 1.00 53.91 88 GLN A N 1
ATOM 685 C CA . GLN A 1 88 ? -30.218 22.440 10.883 1.00 53.91 88 GLN A CA 1
ATOM 686 C C . GLN A 1 88 ? -30.087 23.303 9.620 1.00 53.91 88 GLN A C 1
ATOM 688 O O . GLN A 1 88 ? -30.711 24.361 9.555 1.00 53.91 88 GLN A O 1
ATOM 693 N N . TYR A 1 89 ? -29.348 22.863 8.597 1.00 52.72 89 TYR A N 1
ATOM 694 C CA . TYR A 1 89 ? -29.203 23.627 7.349 1.00 52.72 89 TYR A CA 1
ATOM 695 C C . TYR A 1 89 ? -30.472 23.598 6.475 1.00 52.72 89 TYR A C 1
ATOM 697 O O . TYR A 1 89 ? -30.736 24.542 5.737 1.00 52.72 89 TYR A O 1
ATOM 705 N N . GLY A 1 90 ? -31.303 22.555 6.600 1.00 53.84 90 GLY A N 1
ATOM 706 C CA . GLY A 1 90 ? -32.594 22.451 5.906 1.00 53.84 90 GLY A CA 1
ATOM 707 C C . GLY A 1 90 ? -33.749 23.243 6.537 1.00 53.84 90 GLY A C 1
ATOM 708 O O . GLY A 1 90 ? -34.822 23.301 5.948 1.00 53.84 90 GLY A O 1
ATOM 709 N N . SER A 1 91 ? -33.558 23.845 7.719 1.00 53.16 91 SER A N 1
ATOM 710 C CA . SER A 1 91 ? -34.637 24.461 8.514 1.00 53.16 91 SER A CA 1
ATOM 711 C C . SER A 1 91 ? -34.621 25.999 8.541 1.00 53.16 91 SER A C 1
ATOM 713 O O . SER A 1 91 ? -35.414 26.585 9.270 1.00 53.16 91 SER A O 1
ATOM 715 N N . SER A 1 92 ? -33.732 26.672 7.800 1.00 55.25 92 SER A N 1
ATOM 716 C CA . SER A 1 92 ? -33.540 28.133 7.916 1.00 55.25 92 SER A CA 1
ATOM 717 C C . SER A 1 92 ? -33.773 28.908 6.615 1.00 55.25 92 SER A C 1
ATOM 719 O O . SER A 1 92 ? -33.094 29.904 6.360 1.00 55.25 92 SER A O 1
ATOM 721 N N . VAL A 1 93 ? -34.737 28.485 5.797 1.00 56.91 93 VAL A N 1
ATOM 722 C CA . VAL A 1 93 ? -35.291 29.341 4.737 1.00 56.91 93 VAL A CA 1
ATOM 723 C C . VAL A 1 93 ? -36.811 29.176 4.712 1.00 56.91 93 VAL A C 1
ATOM 725 O O . VAL A 1 93 ? -37.359 28.466 3.877 1.00 56.91 93 VAL A O 1
ATOM 728 N N . GLU A 1 94 ? -37.500 29.812 5.659 1.00 58.59 94 GLU A N 1
ATOM 729 C CA . GLU A 1 94 ? -38.924 30.124 5.506 1.00 58.59 94 GLU A CA 1
ATOM 730 C C . GLU A 1 94 ? -39.029 31.389 4.634 1.00 58.59 94 GLU A C 1
ATOM 732 O O . GLU A 1 94 ? -38.564 32.453 5.054 1.00 58.59 94 GLU A O 1
ATOM 737 N N . PRO A 1 95 ? -39.577 31.323 3.406 1.00 51.84 95 PRO A N 1
ATOM 738 C CA . PRO A 1 95 ? -39.860 32.523 2.637 1.00 51.84 95 PRO A CA 1
ATOM 739 C C . PRO A 1 95 ? -41.055 33.243 3.272 1.00 51.84 95 PRO A C 1
ATOM 741 O O . PRO A 1 95 ? -42.191 32.774 3.205 1.00 51.84 95 PRO A O 1
ATOM 744 N N . ASN A 1 96 ? -40.792 34.390 3.899 1.00 52.47 96 ASN A N 1
ATOM 745 C CA . ASN A 1 96 ? -41.821 35.302 4.384 1.00 52.47 96 ASN A CA 1
ATOM 746 C C . ASN A 1 96 ? -42.525 35.955 3.181 1.00 52.47 96 ASN A C 1
ATOM 748 O O . ASN A 1 96 ? -42.109 37.008 2.706 1.00 52.47 96 ASN A O 1
ATOM 752 N N . TYR A 1 97 ? -43.566 35.309 2.656 1.00 57.34 97 TYR A N 1
ATOM 753 C CA . TYR A 1 97 ? -44.523 35.945 1.754 1.00 57.34 97 TYR A CA 1
ATOM 754 C C . TYR A 1 97 ? -45.583 36.639 2.600 1.00 57.34 97 TYR A C 1
ATOM 756 O O . TYR A 1 97 ? -46.567 36.012 2.971 1.00 57.34 97 TYR A O 1
ATOM 764 N N . ASN A 1 98 ? -45.366 37.910 2.920 1.00 52.72 98 ASN A N 1
ATOM 765 C CA . ASN A 1 98 ? -46.419 38.824 3.354 1.00 52.72 98 ASN A CA 1
ATOM 766 C C . ASN A 1 98 ? -45.949 40.261 3.103 1.00 52.72 98 ASN A C 1
ATOM 768 O O . ASN A 1 98 ? -45.493 40.932 4.021 1.00 52.72 98 ASN A O 1
ATOM 772 N N . ASP A 1 99 ? -46.076 40.713 1.856 1.00 48.47 99 ASP A N 1
ATOM 773 C CA . ASP A 1 99 ? -46.183 42.137 1.538 1.00 48.47 99 ASP A CA 1
ATOM 774 C C . ASP A 1 99 ? -47.499 42.328 0.779 1.00 48.47 99 ASP A C 1
ATOM 776 O O . ASP A 1 99 ? -47.731 41.719 -0.270 1.00 48.47 99 ASP A O 1
ATOM 780 N N . HIS A 1 100 ? -48.376 43.107 1.404 1.00 45.97 100 HIS A N 1
ATOM 781 C CA . HIS A 1 100 ? -49.754 43.405 1.034 1.00 45.97 100 HIS A CA 1
ATOM 782 C C . HIS A 1 100 ? -49.871 44.896 0.718 1.00 45.97 100 HIS A C 1
ATOM 784 O O . HIS A 1 100 ? -49.158 45.684 1.382 1.00 45.97 100 HIS A O 1
#

Secondary structure (DSSP, 8-state):
-HHHHHHHHHHHHHHHIIIIIHHHHHHHHHHHHT-GGGHHHHHHHHHHHHHHHHHHHHHHHHH-HHHHHHHHHHHHHHHHHHHHHHHHHTTS--------

Sequence (100 aa):
MHKTALISLAMQLVIPGVLIIVPMDLCMFVVLTEANGLQELATDSMFMVGSHSMCQCTVMIMSNARYRRVLKEKAWRILRLDFLTNQQYGSSVEPNYNDH

Foldseek 3Di:
DVVLVVVLVVCLVVLCVPLPVVLVVQLVVCVVVVVPVCVVVSVVSVVSVVCSVVVNVVSVLVSDPVSVVVVVVVVVVVVVVVVVVVVVVVPPDDPPPDDD

Solvent-accessible surface area (backbone atoms only — not comparable to full-atom values): 5667 Å² total; per-residue (Å²): 115,68,69,52,53,52,52,42,53,50,50,63,52,48,50,50,53,55,29,40,48,50,34,50,52,49,37,51,50,33,65,75,65,66,39,69,92,46,48,64,60,33,56,59,34,46,53,41,44,65,47,36,63,59,51,51,52,51,50,56,39,69,54,35,70,69,47,45,50,54,50,50,54,51,50,52,51,51,55,53,47,52,54,53,53,56,58,56,71,75,70,75,78,80,82,86,86,80,88,130

InterPro domains:
  IPR019429 7TM GPCR, serpentine chemoreceptor class i (Sri) [PF10327] (1-71)

Organism: NCBI:txid1503980

Mean predicted aligned error: 11.5 Å

Radius of gyration: 24.71 Å; Cα contacts (8 Å, |Δi|>4): 43; chains: 1; bounding box: 71×57×46 Å